Protein AF-A0ABD3VMU2-F1 (afdb_monomer_lite)

pLDDT: mean 78.88, std 22.75, range [33.97, 98.69]

InterPro domains:
  IPR000837 AP-1 transcription factor [PTHR23351] (50-171)
  IPR004827 Basic-leucine zipper domain [PF00170] (102-163)
  IPR004827 Basic-leucine zipper domain [PS00036] (108-123)
  IPR004827 Basic-leucine zipper domain [PS50217] (103-166)
  IPR004827 Basic-leucine zipper domain [SM00338] (101-165)
  IPR046347 Basic-leucine zipper domain superfamily [SSF57959] (105-163)

Organism: Sinanodonta woodiana (NCBI:txid1069815)

Secondary structure (DSSP, 8-state):
--PPP-----------------------------PPP-----SSSHHHHHHHHHHHHHHT-SHHHHHHHHHHHHHHHHHHTTPPP-----PPPP-----HHHHHHHHHHHHHHHHHHHHHHHHHHHHHHHHHHHHHHHHHHHHHHHHHHHHHHHHHHHHHHHHHHHHHH-TT--

Sequence (174 aa):
MYERPNSVFIVTLYMDGRNDCKASAASALPLTLHEFPECTNFSTFDSSVKAAAEKAIQNNDMMPLIKEELKNKIQIKRLSEGKEELMVDFAEKPKAEVTDKEKEKVERRKIQNKVAARKFREKQKRHGTELQKKTQLLESTNTFLRNEIKELKREHDILLKQLQDHMSVCPHSQ

Structure (mmCIF, N/CA/C/O backbone):
data_AF-A0ABD3VMU2-F1
#
_entry.id   AF-A0ABD3VMU2-F1
#
loop_
_atom_site.group_PDB
_atom_site.id
_atom_site.type_symbol
_atom_site.label_atom_id
_atom_site.label_alt_id
_atom_site.label_comp_id
_atom_site.label_asym_id
_atom_site.label_entity_id
_atom_site.label_seq_id
_atom_site.pdbx_PDB_ins_code
_atom_site.Cartn_x
_atom_site.Cartn_y
_atom_site.Cartn_z
_atom_site.occupancy
_atom_site.B_iso_or_equiv
_atom_site.auth_seq_id
_atom_site.auth_comp_id
_atom_site.auth_asym_id
_atom_site.auth_atom_id
_atom_site.pdbx_PDB_model_num
ATOM 1 N N . MET A 1 1 ? -3.176 28.738 15.950 1.00 37.06 1 MET A N 1
ATOM 2 C CA . MET A 1 1 ? -4.187 27.674 16.095 1.00 37.06 1 MET A CA 1
ATOM 3 C C . MET A 1 1 ? -4.428 27.096 14.713 1.00 37.06 1 MET A C 1
ATOM 5 O O . MET A 1 1 ? -4.839 27.849 13.847 1.00 37.06 1 MET A O 1
ATOM 9 N N . TYR A 1 2 ? -4.068 25.835 14.472 1.00 40.44 2 TYR A N 1
ATOM 10 C CA . TYR A 1 2 ? -4.330 25.154 13.199 1.00 40.44 2 TYR A CA 1
ATOM 11 C C . TYR A 1 2 ? -5.221 23.950 13.491 1.00 40.44 2 TYR A C 1
ATOM 13 O O . TYR A 1 2 ? -4.784 22.985 14.122 1.00 40.44 2 TYR A O 1
ATOM 21 N N . GLU A 1 3 ? -6.481 24.053 13.080 1.00 43.03 3 GLU A N 1
ATOM 22 C CA . GLU A 1 3 ? -7.459 22.973 13.135 1.00 43.03 3 GLU A CA 1
ATOM 23 C C . GLU A 1 3 ? -7.067 21.882 12.133 1.00 43.03 3 GLU A C 1
ATOM 25 O O . GLU A 1 3 ? -6.800 22.149 10.961 1.00 43.03 3 GLU A O 1
ATOM 30 N N . ARG A 1 4 ? -6.994 20.632 12.599 1.00 52.25 4 ARG A N 1
ATOM 31 C CA . ARG A 1 4 ? -6.865 19.471 11.715 1.00 52.25 4 ARG A CA 1
ATOM 32 C C . ARG A 1 4 ? -8.267 19.069 11.260 1.00 52.25 4 ARG A C 1
ATOM 34 O O . ARG A 1 4 ? -9.071 18.733 12.128 1.00 52.25 4 ARG A O 1
ATOM 41 N N . PRO A 1 5 ? -8.564 19.032 9.952 1.00 55.78 5 PRO A N 1
ATOM 42 C CA . PRO A 1 5 ? -9.829 18.491 9.490 1.00 55.78 5 PRO A CA 1
ATOM 43 C C . PRO A 1 5 ? -9.873 16.981 9.753 1.00 55.78 5 PRO A C 1
ATOM 45 O O . PRO A 1 5 ? -8.879 16.265 9.593 1.00 55.78 5 PRO A O 1
ATOM 48 N N . ASN A 1 6 ? -11.045 16.525 10.193 1.00 47.78 6 ASN A N 1
ATOM 49 C CA . ASN A 1 6 ? -11.387 15.137 10.470 1.00 47.78 6 ASN A CA 1
ATOM 50 C C . ASN A 1 6 ? -11.027 14.227 9.286 1.00 47.78 6 ASN A C 1
ATOM 52 O O . ASN A 1 6 ? -11.748 14.141 8.296 1.00 47.78 6 ASN A O 1
ATOM 56 N N . SER A 1 7 ? -9.906 13.514 9.407 1.00 47.38 7 SER A N 1
ATOM 57 C CA . SER A 1 7 ? -9.562 12.406 8.522 1.00 47.38 7 SER A CA 1
ATOM 58 C C . SER A 1 7 ? -10.430 11.213 8.911 1.00 47.38 7 SER A C 1
ATOM 60 O O . SER A 1 7 ? -10.124 10.475 9.849 1.00 47.38 7 SER A O 1
ATOM 62 N N . VAL A 1 8 ? -11.540 11.051 8.192 1.00 48.09 8 VAL A N 1
ATOM 63 C CA . VAL A 1 8 ? -12.306 9.806 8.146 1.00 48.09 8 VAL A CA 1
ATOM 64 C C . VAL A 1 8 ? -11.359 8.729 7.619 1.00 48.09 8 VAL A C 1
ATOM 66 O O . VAL A 1 8 ? -11.019 8.692 6.438 1.00 48.09 8 VAL A O 1
ATOM 69 N N . PHE A 1 9 ? -10.859 7.889 8.522 1.00 42.34 9 PHE A N 1
ATOM 70 C CA . PHE A 1 9 ? -10.059 6.721 8.177 1.00 42.34 9 PHE A CA 1
ATOM 71 C C . PHE A 1 9 ? -11.014 5.683 7.579 1.00 42.34 9 PHE A C 1
ATOM 73 O O . PHE A 1 9 ? -11.621 4.892 8.299 1.00 42.34 9 PHE A O 1
ATOM 80 N N . ILE A 1 10 ? -11.191 5.719 6.257 1.00 43.56 10 ILE A N 1
ATOM 81 C CA . ILE A 1 10 ? -11.834 4.627 5.527 1.00 43.56 10 ILE A CA 1
ATOM 82 C C . ILE A 1 10 ? -10.896 3.425 5.644 1.00 43.56 10 ILE A C 1
ATOM 84 O O . ILE A 1 10 ? -9.844 3.366 5.009 1.00 43.56 10 ILE A O 1
ATOM 88 N N . VAL A 1 11 ? -11.256 2.483 6.513 1.00 46.09 11 VAL A N 1
ATOM 89 C CA . VAL A 1 11 ? -10.658 1.151 6.532 1.00 46.09 11 VAL A CA 1
ATOM 90 C C . VAL A 1 11 ? -11.150 0.450 5.273 1.00 46.09 11 VAL A C 1
ATOM 92 O O . VAL A 1 11 ? -12.287 -0.009 5.214 1.00 46.09 11 VAL A O 1
ATOM 95 N N . THR A 1 12 ? -10.312 0.392 4.243 1.00 46.91 12 THR A N 1
ATOM 96 C CA . THR A 1 12 ? -10.534 -0.516 3.122 1.00 46.91 12 THR A CA 1
ATOM 97 C C . THR A 1 12 ? -10.337 -1.940 3.635 1.00 46.91 12 THR A C 1
ATOM 99 O O . THR A 1 12 ? -9.219 -2.406 3.850 1.00 46.91 12 THR A O 1
ATOM 102 N N . LEU A 1 13 ? -11.452 -2.621 3.903 1.00 43.75 13 LEU A N 1
ATOM 103 C CA . LEU A 1 13 ? -11.473 -4.060 4.128 1.00 43.75 13 LEU A CA 1
ATOM 104 C C . LEU A 1 13 ? -11.095 -4.736 2.807 1.00 43.75 13 LEU A C 1
ATOM 106 O O . LEU A 1 13 ? -11.863 -4.727 1.848 1.00 43.75 13 LEU A O 1
ATOM 110 N N . TYR A 1 14 ? -9.885 -5.287 2.758 1.00 39.47 14 TYR A N 1
ATOM 111 C CA . TYR A 1 14 ? -9.495 -6.257 1.743 1.00 39.47 14 TYR A CA 1
ATOM 112 C C . TYR A 1 14 ? -10.375 -7.502 1.933 1.00 39.47 14 TYR A C 1
ATOM 114 O O . TYR A 1 14 ? -10.421 -8.077 3.021 1.00 39.47 14 TYR A O 1
ATOM 122 N N . MET A 1 15 ? -11.127 -7.861 0.895 1.00 42.19 15 MET A N 1
ATOM 123 C CA . MET A 1 15 ? -11.964 -9.058 0.847 1.00 42.19 15 MET A CA 1
ATOM 124 C C . MET A 1 15 ? -11.070 -10.282 0.626 1.00 42.19 15 MET A C 1
ATOM 126 O O . MET A 1 15 ? -10.625 -10.521 -0.494 1.00 42.19 15 MET A O 1
ATOM 130 N N . ASP A 1 16 ? -10.824 -11.063 1.677 1.00 40.44 16 ASP A N 1
ATOM 131 C CA . ASP A 1 16 ? -10.338 -12.434 1.525 1.00 40.44 16 ASP A CA 1
ATOM 132 C C . ASP A 1 16 ? -11.523 -13.335 1.162 1.00 40.44 16 ASP A C 1
ATOM 134 O O . ASP A 1 16 ? -12.447 -13.548 1.951 1.00 40.44 16 ASP A O 1
ATOM 138 N N . GLY A 1 17 ? -11.500 -13.844 -0.069 1.00 43.81 17 GLY A N 1
ATOM 139 C CA . GLY A 1 17 ? -12.483 -14.782 -0.589 1.00 43.81 17 GLY A CA 1
ATOM 140 C C . GLY A 1 17 ? -12.454 -16.115 0.157 1.00 43.81 17 GLY A C 1
ATOM 141 O O . GLY A 1 17 ? -11.469 -16.852 0.112 1.00 43.81 17 GLY A O 1
ATOM 142 N N . ARG A 1 18 ? -13.580 -16.455 0.787 1.00 40.72 18 ARG A N 1
ATOM 143 C CA . ARG A 1 18 ? -13.978 -17.833 1.095 1.00 40.72 18 ARG A CA 1
ATOM 144 C C . ARG A 1 18 ? -15.424 -18.021 0.653 1.00 40.72 18 ARG A C 1
ATOM 146 O O . ARG A 1 18 ? -16.356 -17.728 1.395 1.00 40.72 18 ARG A O 1
ATOM 153 N N . ASN A 1 19 ? -15.577 -18.468 -0.587 1.00 42.59 19 ASN A N 1
ATOM 154 C CA . ASN A 1 19 ? -16.819 -19.022 -1.104 1.00 42.59 19 ASN A CA 1
ATOM 155 C C . ASN A 1 19 ? -16.883 -20.485 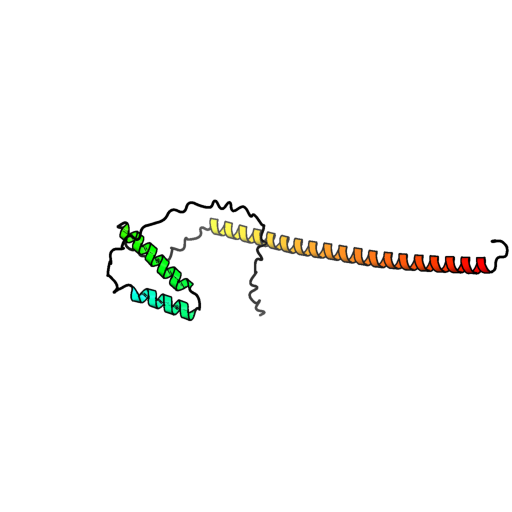-0.685 1.00 42.59 19 ASN A C 1
ATOM 157 O O . ASN A 1 19 ? -16.057 -21.249 -1.158 1.00 42.59 19 ASN A O 1
ATOM 161 N N . ASP A 1 20 ? -17.855 -20.843 0.151 1.00 37.28 20 ASP A N 1
ATOM 162 C CA . ASP A 1 20 ? -18.397 -22.203 0.254 1.00 37.28 20 ASP A CA 1
ATOM 163 C C . ASP A 1 20 ? -19.809 -22.128 0.865 1.00 37.28 20 ASP A C 1
ATOM 165 O O . ASP A 1 20 ? -20.059 -22.499 2.011 1.00 37.28 20 ASP A O 1
ATOM 169 N N . CYS A 1 21 ? -20.761 -21.608 0.087 1.00 37.81 21 CYS A N 1
ATOM 170 C CA . CYS A 1 21 ? -22.188 -21.716 0.382 1.00 37.81 21 CYS A CA 1
ATOM 171 C C . CYS A 1 21 ? -22.742 -22.934 -0.366 1.00 37.81 21 CYS A C 1
ATOM 173 O O . CYS A 1 21 ? -23.060 -22.852 -1.551 1.00 37.81 21 CYS A O 1
ATOM 175 N N . LYS A 1 22 ? -22.871 -24.076 0.319 1.00 34.66 22 LYS A N 1
ATOM 176 C CA . LYS A 1 22 ? -23.667 -25.206 -0.179 1.00 34.66 22 LYS A CA 1
ATOM 177 C C . LYS A 1 22 ? -25.149 -24.854 -0.053 1.00 34.66 22 LYS A C 1
ATOM 179 O O . LYS A 1 22 ? -25.737 -24.989 1.016 1.00 34.66 22 LYS A O 1
ATOM 184 N N . ALA A 1 23 ? -25.740 -24.393 -1.149 1.00 35.53 23 ALA A N 1
ATOM 185 C CA . ALA A 1 23 ? -27.184 -24.346 -1.318 1.00 35.53 23 ALA A CA 1
ATOM 186 C C . ALA A 1 23 ? -27.687 -25.765 -1.630 1.00 35.53 23 ALA A C 1
ATOM 188 O O . ALA A 1 23 ? -27.313 -26.342 -2.649 1.00 35.53 23 ALA A O 1
ATOM 189 N N . SER A 1 24 ? -28.522 -26.329 -0.756 1.00 37.94 24 SER A N 1
ATOM 190 C CA . SER A 1 24 ? -29.346 -27.495 -1.087 1.00 37.94 24 SER A CA 1
ATOM 191 C C . SER A 1 24 ? -30.740 -26.995 -1.424 1.00 37.94 24 SER A C 1
ATOM 193 O O . SER A 1 24 ? -31.422 -26.411 -0.582 1.00 37.94 24 SER A O 1
ATOM 195 N N . ALA A 1 25 ? -31.121 -27.187 -2.680 1.00 33.97 25 ALA A N 1
ATOM 196 C CA . ALA A 1 25 ? -32.426 -26.857 -3.212 1.00 33.97 25 ALA A CA 1
ATOM 197 C C . ALA A 1 25 ? -33.449 -27.967 -2.924 1.00 33.97 25 ALA A C 1
ATOM 199 O O . ALA A 1 25 ? -33.097 -29.133 -2.772 1.00 33.97 25 ALA A O 1
ATOM 200 N N . ALA A 1 26 ? -34.714 -27.549 -2.987 1.00 34.50 26 ALA A N 1
ATOM 201 C CA . ALA A 1 26 ? -35.906 -28.334 -3.295 1.00 34.50 26 ALA A CA 1
ATOM 202 C C . ALA A 1 26 ? -36.474 -29.268 -2.210 1.00 34.50 26 ALA A C 1
ATOM 204 O O . ALA A 1 26 ? -36.038 -30.394 -2.011 1.00 34.50 26 ALA A O 1
ATOM 205 N N . SER A 1 27 ? -37.624 -28.867 -1.669 1.00 35.62 27 SER A N 1
ATOM 206 C CA . SER A 1 27 ? -38.845 -29.629 -1.949 1.00 35.62 27 SER A CA 1
ATOM 207 C C . SER A 1 27 ? -40.037 -28.671 -1.977 1.00 35.62 27 SER A C 1
ATOM 209 O O . SER A 1 27 ? -40.298 -27.933 -1.032 1.00 35.62 27 SER A O 1
ATOM 211 N N . ALA A 1 28 ? -40.693 -28.622 -3.130 1.00 44.00 28 ALA A N 1
ATOM 212 C CA . ALA A 1 28 ? -41.976 -27.974 -3.323 1.00 44.00 28 ALA A CA 1
ATOM 213 C C . ALA A 1 28 ? -43.069 -28.999 -3.025 1.00 44.00 28 ALA A C 1
ATOM 215 O O . ALA A 1 28 ? -42.970 -30.104 -3.546 1.00 44.00 28 ALA A O 1
ATOM 216 N N . LEU A 1 29 ? -44.117 -28.618 -2.291 1.00 39.31 29 LEU A N 1
ATOM 217 C CA . LEU A 1 29 ? -45.465 -29.159 -2.486 1.00 39.31 2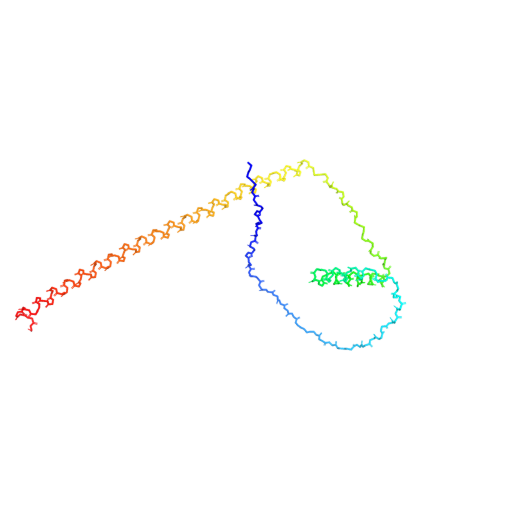9 LEU A CA 1
ATOM 218 C C . LEU A 1 29 ? -46.531 -28.094 -2.135 1.00 39.31 29 LEU A C 1
ATOM 220 O O . LEU A 1 29 ? -46.243 -27.213 -1.321 1.00 39.31 29 LEU A O 1
ATOM 224 N N . PRO A 1 30 ? -47.722 -28.131 -2.772 1.00 54.03 30 PRO A N 1
ATOM 225 C CA . PRO A 1 30 ? -48.645 -26.997 -2.855 1.00 54.03 30 PRO A CA 1
ATOM 226 C C . PRO A 1 30 ? -49.971 -27.193 -2.086 1.00 54.03 30 PRO A C 1
ATOM 228 O O . PRO A 1 30 ? -50.293 -28.304 -1.677 1.00 54.03 30 PRO A O 1
ATOM 231 N N . LEU A 1 31 ? -50.773 -26.112 -2.063 1.00 38.50 31 LEU A N 1
ATOM 232 C CA . LEU A 1 31 ? -52.185 -25.997 -1.630 1.00 38.50 31 LEU A CA 1
ATOM 233 C C . LEU A 1 31 ? -52.355 -26.012 -0.095 1.00 38.50 31 LEU A C 1
ATOM 235 O O . LEU A 1 31 ? -51.759 -26.820 0.594 1.00 38.50 31 LEU A O 1
ATOM 239 N N . THR A 1 32 ? -53.102 -25.112 0.542 1.00 36.44 32 THR A N 1
ATOM 240 C CA . THR A 1 32 ? -54.477 -24.687 0.251 1.00 36.44 32 THR A CA 1
ATOM 241 C C . THR A 1 32 ? -54.744 -23.267 0.763 1.00 36.44 32 THR A C 1
ATOM 243 O O . THR A 1 32 ? -54.229 -22.862 1.804 1.00 36.44 32 THR A O 1
ATOM 246 N N . LEU A 1 33 ? -55.609 -22.542 0.052 1.00 41.25 33 LEU A N 1
ATOM 247 C CA . LEU A 1 33 ? -56.246 -21.303 0.493 1.00 41.25 33 LEU A CA 1
ATOM 248 C C . LEU A 1 33 ? -57.131 -21.621 1.714 1.00 41.25 33 LEU A C 1
ATOM 250 O O . LEU A 1 33 ? -58.256 -22.082 1.558 1.00 41.25 33 LEU A O 1
ATOM 254 N N . HIS A 1 34 ? -56.600 -21.468 2.927 1.00 42.97 34 HIS A N 1
ATOM 255 C CA . HIS A 1 34 ? -57.432 -21.453 4.125 1.00 42.97 34 HIS A CA 1
ATOM 256 C C . HIS A 1 34 ? -57.890 -20.011 4.312 1.00 42.97 34 HIS A C 1
ATOM 258 O O . HIS A 1 34 ? -57.063 -19.120 4.517 1.00 42.97 34 HIS A O 1
ATOM 264 N N . GLU A 1 35 ? -59.195 -19.789 4.165 1.00 45.16 35 GLU A N 1
ATOM 265 C CA . GLU A 1 35 ? -59.857 -18.531 4.497 1.00 45.16 35 GLU A CA 1
ATOM 266 C C . GLU A 1 35 ? -59.388 -18.086 5.885 1.00 45.16 35 GLU A C 1
ATOM 268 O O . GLU A 1 35 ? -59.514 -18.816 6.875 1.00 45.16 35 GLU A O 1
ATOM 273 N N . PHE A 1 36 ? -58.747 -16.917 5.925 1.00 36.59 36 PHE A N 1
ATOM 274 C CA . PHE A 1 36 ? -58.357 -16.277 7.169 1.00 36.59 36 PHE A CA 1
ATOM 275 C C . PHE A 1 36 ? -59.614 -15.688 7.817 1.00 36.59 36 PHE A C 1
ATOM 277 O O . PHE A 1 36 ? -60.407 -15.061 7.113 1.00 36.59 36 PHE A O 1
ATOM 284 N N . PRO A 1 37 ? -59.800 -15.847 9.139 1.00 43.94 37 PRO A N 1
ATOM 285 C CA . PRO A 1 37 ? -60.897 -15.200 9.836 1.00 43.94 37 PRO A CA 1
ATOM 286 C C . PRO A 1 37 ? -60.724 -13.684 9.720 1.00 43.94 37 PRO A C 1
ATOM 288 O O . PRO A 1 37 ? -59.676 -13.141 10.085 1.00 43.94 37 PRO A O 1
ATOM 291 N N . GLU A 1 38 ? -61.752 -13.008 9.211 1.00 49.84 38 GLU A N 1
ATOM 292 C CA . GLU A 1 38 ? -61.876 -11.554 9.246 1.00 49.84 38 GLU A CA 1
ATOM 293 C C . GLU A 1 38 ? -61.954 -11.089 10.705 1.00 49.84 38 GLU A C 1
ATOM 295 O O . GLU A 1 38 ? -63.022 -10.948 11.295 1.00 49.84 38 GLU A O 1
ATOM 300 N N . CYS A 1 39 ? -60.798 -10.848 11.315 1.00 36.00 39 CYS A N 1
ATOM 301 C CA . CYS A 1 39 ? -60.716 -10.172 12.600 1.00 36.00 39 CYS A CA 1
ATOM 302 C C . CYS A 1 39 ? -60.596 -8.668 12.343 1.00 36.00 39 CYS A C 1
ATOM 304 O O . CYS A 1 39 ? -59.509 -8.088 12.345 1.00 36.00 39 CYS A O 1
ATOM 306 N N . THR A 1 40 ? -61.742 -8.036 12.101 1.00 49.97 40 THR A N 1
ATOM 307 C CA . THR A 1 40 ? -61.902 -6.584 12.085 1.00 49.97 40 THR A CA 1
ATOM 308 C C . THR A 1 40 ? -61.647 -6.016 13.480 1.00 49.97 40 THR A C 1
ATOM 310 O O . THR A 1 40 ? -62.529 -6.037 14.330 1.00 49.97 40 THR A O 1
ATOM 313 N N . ASN A 1 41 ? -60.454 -5.468 13.705 1.00 49.81 41 ASN A N 1
ATOM 314 C CA . ASN A 1 41 ? -60.206 -4.417 14.696 1.00 49.81 41 ASN A CA 1
ATOM 315 C C . ASN A 1 41 ? -59.226 -3.412 14.071 1.00 49.81 41 ASN A C 1
ATOM 317 O O . ASN A 1 41 ? -58.019 -3.452 14.287 1.00 49.81 41 ASN A O 1
ATOM 321 N N . PHE A 1 42 ? -59.776 -2.560 13.204 1.00 50.25 42 PHE A N 1
ATOM 322 C CA . PHE A 1 42 ? -59.056 -1.676 12.280 1.00 50.25 42 PHE A CA 1
ATOM 323 C C . PHE A 1 42 ? -58.764 -0.265 12.841 1.00 50.25 42 PHE A C 1
ATOM 325 O O . PHE A 1 42 ? -58.158 0.552 12.161 1.00 50.25 42 PHE A O 1
ATOM 332 N N . SER A 1 43 ? -59.160 0.080 14.068 1.00 48.69 43 SER A N 1
ATOM 333 C CA . SER A 1 43 ? -59.281 1.503 14.443 1.00 48.69 43 SER A CA 1
ATOM 334 C C . SER A 1 43 ? -58.156 2.121 15.287 1.00 48.69 43 SER A C 1
ATOM 336 O O . SER A 1 43 ? -58.225 3.316 15.561 1.00 48.69 43 SER A O 1
ATOM 338 N N . THR A 1 44 ? -57.093 1.399 15.661 1.00 49.94 44 THR A N 1
ATOM 339 C CA . THR A 1 44 ? -55.985 1.980 16.465 1.00 49.94 44 THR A CA 1
ATOM 340 C C . THR A 1 44 ? -54.586 1.835 15.862 1.00 49.94 44 THR A C 1
ATOM 342 O O . THR A 1 44 ? -53.632 2.398 16.395 1.00 49.94 44 THR A O 1
ATOM 345 N N . PHE A 1 45 ? -54.444 1.179 14.706 1.00 53.09 45 PHE A N 1
ATOM 346 C CA . PHE A 1 45 ? -53.140 0.930 14.070 1.00 53.09 45 PHE A CA 1
ATOM 347 C C . PHE A 1 45 ? -52.591 2.103 13.231 1.00 53.09 45 PHE A C 1
ATOM 349 O O . PHE A 1 45 ? -51.481 2.059 12.701 1.00 53.09 45 PHE A O 1
ATOM 356 N N . ASP A 1 46 ? -53.365 3.175 13.105 1.00 65.31 46 ASP A N 1
ATOM 357 C CA . ASP A 1 46 ? -53.221 4.101 11.985 1.00 65.31 46 ASP A CA 1
ATOM 358 C C . ASP A 1 46 ? -52.156 5.194 12.220 1.00 65.31 46 ASP A C 1
ATOM 360 O O . ASP A 1 46 ? -51.571 5.717 11.278 1.00 65.31 46 ASP A O 1
ATOM 364 N N . SER A 1 47 ? -51.845 5.531 13.476 1.00 78.38 47 SER A N 1
ATOM 365 C CA . SER A 1 47 ? -50.924 6.640 13.793 1.00 78.38 47 SER A CA 1
ATOM 366 C C . SER A 1 47 ? -49.446 6.294 13.544 1.00 78.38 47 SER A C 1
ATOM 368 O O . SER A 1 47 ? -48.706 7.064 12.931 1.00 78.38 47 SER A O 1
ATOM 370 N N . SER A 1 48 ? -49.015 5.099 13.959 1.00 82.31 48 SER A N 1
ATOM 371 C CA . SER A 1 48 ? -47.613 4.664 13.840 1.00 82.31 48 SER A CA 1
ATOM 372 C C . SER A 1 48 ? -47.216 4.384 12.384 1.00 82.31 48 SER A C 1
ATOM 374 O O . SER A 1 48 ? -46.145 4.790 11.928 1.00 82.31 48 SER A O 1
ATOM 376 N N . VAL A 1 49 ? -48.121 3.765 11.617 1.00 87.62 49 VAL A N 1
ATOM 377 C CA . VAL A 1 49 ? -47.910 3.457 10.194 1.00 87.62 49 VAL A CA 1
ATOM 378 C C . VAL A 1 49 ? -47.877 4.734 9.350 1.00 87.62 49 VAL A C 1
ATOM 380 O O . VAL A 1 49 ? -47.017 4.855 8.477 1.00 87.62 49 VAL A O 1
ATOM 383 N N . LYS A 1 50 ? -48.729 5.727 9.651 1.00 89.25 50 LYS A N 1
ATOM 384 C CA . LYS A 1 50 ? -48.677 7.056 9.011 1.00 89.25 50 LYS A CA 1
ATOM 385 C C . LYS A 1 50 ? -47.335 7.745 9.251 1.00 89.25 50 LYS A C 1
ATOM 387 O O . LYS A 1 50 ? -46.691 8.169 8.295 1.00 89.25 50 LYS A O 1
ATOM 392 N N . ALA A 1 51 ? -46.850 7.755 10.493 1.00 90.06 51 ALA A N 1
ATOM 393 C CA . ALA A 1 51 ? -45.546 8.333 10.819 1.00 90.06 51 ALA A CA 1
ATOM 394 C C . ALA A 1 51 ? -44.375 7.608 10.121 1.00 90.06 51 ALA A C 1
ATOM 396 O O . ALA A 1 51 ? -43.381 8.233 9.743 1.00 90.06 51 ALA A O 1
ATOM 397 N N . ALA A 1 52 ? -44.466 6.287 9.935 1.00 89.94 52 ALA A N 1
ATOM 398 C CA . ALA A 1 52 ? -43.478 5.523 9.174 1.00 89.94 52 ALA A CA 1
ATOM 399 C C . ALA A 1 52 ? -43.524 5.852 7.670 1.00 89.94 52 ALA A C 1
ATOM 401 O O . ALA A 1 52 ? -42.469 6.005 7.052 1.00 89.94 52 ALA A O 1
ATOM 402 N N . ALA A 1 53 ? -44.721 6.015 7.098 1.00 91.88 53 ALA A N 1
ATOM 403 C CA . ALA A 1 53 ? -44.911 6.402 5.701 1.00 91.88 53 ALA A CA 1
ATOM 404 C C . ALA A 1 53 ? -44.362 7.808 5.414 1.00 91.88 53 ALA A C 1
ATOM 406 O O . ALA A 1 53 ? -43.623 7.996 4.448 1.00 91.88 53 ALA A O 1
ATOM 407 N N . GLU A 1 54 ? -44.631 8.776 6.291 1.00 92.50 54 GLU A N 1
ATOM 408 C CA . GLU A 1 54 ? -44.074 10.130 6.191 1.00 92.50 54 GLU A CA 1
ATOM 409 C C . GLU A 1 54 ? -42.539 10.114 6.201 1.00 92.50 54 GLU A C 1
ATOM 411 O O . GLU A 1 54 ? -41.901 10.749 5.361 1.00 92.50 54 GLU A O 1
ATOM 416 N N . LYS A 1 55 ? -41.928 9.326 7.096 1.00 91.81 55 LYS A N 1
ATOM 417 C CA . LYS A 1 55 ? -40.465 9.168 7.156 1.00 91.81 55 LYS A CA 1
ATOM 418 C C . LYS A 1 55 ? -39.890 8.485 5.922 1.00 91.81 55 LYS A C 1
ATOM 420 O O . LYS A 1 55 ? -38.770 8.813 5.532 1.00 91.81 55 LYS A O 1
ATOM 425 N N . ALA A 1 56 ? -40.614 7.540 5.330 1.00 93.56 56 ALA A N 1
ATOM 426 C CA . ALA A 1 56 ? -40.173 6.869 4.115 1.00 93.56 56 ALA A CA 1
ATOM 427 C C . ALA A 1 56 ? -40.150 7.836 2.923 1.00 93.56 56 ALA A C 1
ATOM 429 O O . ALA A 1 56 ? -39.167 7.877 2.185 1.00 93.56 56 ALA A O 1
ATOM 430 N N . ILE A 1 57 ? -41.182 8.681 2.801 1.00 93.31 57 ILE A N 1
ATOM 431 C CA . ILE A 1 57 ? -41.256 9.729 1.774 1.00 93.31 57 ILE A CA 1
ATOM 432 C C . ILE A 1 57 ? -40.143 10.766 1.978 1.00 93.31 57 ILE A C 1
ATOM 434 O O . ILE A 1 57 ? -39.440 11.102 1.030 1.00 93.31 57 ILE A O 1
ATOM 438 N N . GLN A 1 58 ? -39.943 11.246 3.210 1.00 92.50 58 GLN A N 1
ATOM 439 C CA . GLN A 1 58 ? -38.934 12.271 3.513 1.00 92.50 58 GLN A CA 1
ATOM 440 C C . GLN A 1 58 ? -37.499 11.809 3.235 1.00 92.50 58 GLN A C 1
ATOM 442 O O . GLN A 1 58 ? -36.692 12.588 2.735 1.00 92.50 58 GLN A O 1
ATOM 447 N N . ASN A 1 59 ? -37.175 10.556 3.561 1.00 90.94 59 ASN A N 1
ATOM 448 C CA . ASN A 1 59 ? -35.817 10.025 3.413 1.00 90.94 59 ASN A CA 1
ATOM 449 C C . ASN A 1 59 ? -35.589 9.300 2.077 1.00 90.94 59 ASN A C 1
ATOM 451 O O . ASN A 1 59 ? -34.466 8.873 1.818 1.00 90.94 59 ASN A O 1
ATOM 455 N N . ASN A 1 60 ? -36.633 9.152 1.250 1.00 91.31 60 ASN A N 1
ATOM 456 C CA . ASN A 1 60 ? -36.644 8.303 0.054 1.00 91.31 60 ASN A CA 1
ATOM 457 C C . ASN A 1 60 ? -36.077 6.895 0.332 1.00 91.31 60 ASN A C 1
ATOM 459 O O . ASN A 1 60 ? -35.239 6.374 -0.405 1.00 91.31 60 ASN A O 1
ATOM 463 N N . ASP A 1 61 ? -36.503 6.310 1.451 1.00 92.75 61 ASP A N 1
ATOM 464 C CA . ASP A 1 61 ? -36.030 5.021 1.951 1.00 92.75 61 ASP A CA 1
ATOM 465 C C . ASP A 1 61 ? -37.220 4.213 2.477 1.00 92.75 61 ASP A C 1
ATOM 467 O O . ASP A 1 61 ? -38.011 4.701 3.279 1.00 92.75 61 ASP A O 1
ATOM 471 N N . MET A 1 62 ? -37.342 2.958 2.046 1.00 91.75 62 MET A N 1
ATOM 472 C CA . MET A 1 62 ? -38.423 2.051 2.453 1.00 91.75 62 MET A CA 1
ATOM 473 C C . MET A 1 62 ? -38.195 1.432 3.839 1.00 91.75 62 MET A C 1
ATOM 475 O O . MET A 1 62 ? -39.113 0.854 4.425 1.00 91.75 62 MET A O 1
ATOM 479 N N . MET A 1 63 ? -36.989 1.566 4.397 1.00 94.25 63 MET A N 1
ATOM 480 C CA . MET A 1 63 ? -36.605 1.008 5.694 1.00 94.25 63 MET A CA 1
ATOM 481 C C . MET A 1 63 ? -37.567 1.332 6.861 1.00 94.25 63 MET A C 1
ATOM 483 O O . MET A 1 63 ? -37.802 0.438 7.681 1.00 94.25 63 MET A O 1
ATOM 487 N N . PRO A 1 64 ? -38.152 2.544 6.994 1.00 93.31 64 PRO A N 1
ATOM 488 C CA . PRO A 1 64 ? -39.102 2.848 8.068 1.00 93.31 64 PRO A CA 1
ATOM 489 C C . PRO A 1 64 ? -40.377 1.997 8.006 1.00 93.31 64 PRO A C 1
ATOM 491 O O . PRO A 1 64 ? -40.854 1.545 9.044 1.00 93.31 64 PRO A O 1
ATOM 494 N N . LEU A 1 65 ? -40.890 1.725 6.803 1.00 93.56 65 LEU A N 1
ATOM 495 C CA . LEU A 1 65 ? -42.093 0.913 6.593 1.00 93.56 65 LEU A CA 1
ATOM 496 C C . LEU A 1 65 ? -41.830 -0.570 6.873 1.00 93.56 65 LEU A C 1
ATOM 498 O O . LEU A 1 65 ? -42.626 -1.220 7.545 1.00 93.56 65 LEU A O 1
ATOM 502 N N . ILE A 1 66 ? -40.676 -1.083 6.436 1.00 94.88 66 ILE A N 1
ATOM 503 C CA . ILE A 1 66 ? -40.269 -2.477 6.678 1.00 94.88 66 ILE A CA 1
ATOM 504 C C . ILE A 1 66 ? -40.131 -2.753 8.183 1.00 94.88 66 ILE A C 1
ATOM 506 O O . ILE A 1 66 ? -40.529 -3.811 8.672 1.00 94.88 66 ILE A O 1
ATOM 510 N N . LYS A 1 67 ? -39.585 -1.795 8.944 1.00 92.19 67 LYS A N 1
ATOM 511 C CA . LYS A 1 67 ? -39.471 -1.910 10.407 1.00 92.19 67 LYS A CA 1
ATOM 512 C C . LYS A 1 67 ? -40.834 -1.960 11.087 1.00 92.19 67 LYS A C 1
ATOM 514 O O . LYS A 1 67 ? -41.006 -2.752 12.011 1.00 92.19 67 LYS A O 1
ATOM 519 N N . GLU A 1 68 ? -41.779 -1.147 10.629 1.00 92.44 68 GLU A N 1
ATOM 520 C CA . GLU A 1 68 ? -43.126 -1.131 11.192 1.00 92.44 68 GLU A CA 1
ATOM 521 C C . GLU A 1 68 ? -43.882 -2.427 10.872 1.00 92.44 68 GLU A C 1
ATOM 523 O O . GLU A 1 68 ? -44.472 -3.038 11.759 1.00 92.44 68 GLU A O 1
ATOM 528 N N . GLU A 1 69 ? -43.768 -2.932 9.642 1.00 92.56 69 GLU A N 1
ATOM 529 C CA . GLU A 1 69 ? -44.333 -4.230 9.261 1.00 92.56 69 GLU A CA 1
ATOM 530 C C . GLU A 1 69 ? -43.766 -5.371 10.121 1.00 92.56 69 GLU A C 1
ATOM 532 O O . GLU A 1 69 ? -44.507 -6.215 10.635 1.00 92.56 69 GLU A O 1
ATOM 537 N N . LEU A 1 70 ? -42.444 -5.389 10.317 1.00 93.81 70 LEU A N 1
ATOM 538 C CA . LEU A 1 70 ? -41.780 -6.393 11.140 1.00 93.81 70 LEU A CA 1
ATOM 539 C C . LEU A 1 70 ? -42.232 -6.313 12.604 1.00 93.81 70 LEU A C 1
ATOM 541 O O . LEU A 1 70 ? -42.500 -7.349 13.216 1.00 93.81 70 LEU A O 1
ATOM 545 N N . LYS A 1 71 ? -42.357 -5.101 13.156 1.00 90.38 71 LYS A N 1
ATOM 546 C CA . LYS A 1 71 ? -42.864 -4.868 14.514 1.00 90.38 71 LYS A CA 1
ATOM 547 C C . LYS A 1 71 ? -44.269 -5.451 14.679 1.00 90.38 71 LYS A C 1
ATOM 549 O O . LYS A 1 71 ? -44.514 -6.185 15.635 1.00 90.38 71 LYS A O 1
ATOM 554 N N . ASN A 1 72 ? -45.144 -5.224 13.703 1.00 90.19 72 ASN A N 1
ATOM 555 C CA . ASN A 1 72 ? -46.522 -5.714 13.728 1.00 90.19 72 ASN A CA 1
ATOM 556 C C . ASN A 1 72 ? -46.585 -7.235 13.637 1.00 90.19 72 ASN A C 1
ATOM 558 O O . ASN A 1 72 ? -47.294 -7.870 14.413 1.00 90.19 72 ASN A O 1
ATOM 562 N N . LYS A 1 73 ? -45.784 -7.841 12.753 1.00 93.06 73 LYS A N 1
ATOM 563 C CA . LYS A 1 73 ? -45.675 -9.303 12.642 1.00 93.06 73 LYS A CA 1
ATOM 564 C C . LYS A 1 73 ? -45.231 -9.946 13.954 1.00 93.06 73 LYS A C 1
ATOM 566 O O . LYS A 1 73 ? -45.799 -10.957 14.367 1.00 93.06 73 LYS A O 1
ATOM 571 N N . ILE A 1 74 ? -44.239 -9.360 14.623 1.00 91.94 74 ILE A N 1
ATOM 572 C CA . ILE A 1 74 ? -43.766 -9.835 15.929 1.00 91.94 74 ILE A CA 1
ATOM 573 C C . ILE A 1 74 ? -44.885 -9.720 16.967 1.00 91.94 74 ILE A C 1
ATOM 575 O O . ILE A 1 74 ? -45.141 -10.674 17.700 1.00 91.94 74 ILE A O 1
ATOM 579 N N . GLN A 1 75 ? -45.563 -8.578 17.007 1.00 88.81 75 GLN A N 1
ATOM 580 C CA . GLN A 1 75 ? -46.605 -8.282 17.981 1.00 88.81 75 GLN A CA 1
ATOM 581 C C . GLN A 1 75 ? -47.822 -9.210 17.828 1.00 88.81 75 GLN A C 1
ATOM 583 O O . GLN A 1 75 ? -48.254 -9.824 18.802 1.00 88.81 75 GLN A O 1
ATOM 588 N N . ILE A 1 76 ? -48.299 -9.413 16.597 1.00 90.94 76 ILE A N 1
ATOM 589 C CA . ILE A 1 76 ? -49.387 -10.349 16.275 1.00 90.94 76 ILE A CA 1
ATOM 590 C C . ILE A 1 76 ? -49.022 -11.768 16.714 1.00 90.94 76 ILE A C 1
ATOM 592 O O . ILE A 1 76 ? -49.810 -12.437 17.382 1.00 90.94 76 ILE A O 1
ATOM 596 N N . LYS A 1 77 ? -47.803 -12.219 16.391 1.00 92.31 77 LYS A N 1
ATOM 597 C CA . LYS A 1 77 ? -47.344 -13.554 16.777 1.00 92.31 77 LYS A CA 1
ATOM 598 C C . LYS A 1 77 ? -47.316 -13.725 18.299 1.00 92.31 77 LYS A C 1
ATOM 600 O O . LYS A 1 77 ? -47.798 -14.734 18.803 1.00 92.31 77 LYS A O 1
ATOM 605 N N . ARG A 1 78 ? -46.820 -12.732 19.045 1.00 91.56 78 ARG A N 1
ATOM 606 C CA . ARG A 1 78 ? -46.793 -12.770 20.518 1.00 91.56 78 ARG A CA 1
ATOM 607 C C . ARG A 1 78 ? -48.191 -12.876 21.119 1.00 91.56 78 ARG A C 1
ATOM 609 O O . ARG A 1 78 ? -48.410 -13.750 21.952 1.00 91.56 78 ARG A O 1
ATOM 616 N N . LEU A 1 79 ? -49.121 -12.042 20.658 1.00 90.25 79 LEU A N 1
ATOM 617 C CA . LEU A 1 79 ? -50.503 -12.062 21.136 1.00 90.25 79 LEU A CA 1
ATOM 618 C C . LEU A 1 79 ? -51.188 -13.398 20.818 1.00 90.25 79 LEU A C 1
ATOM 620 O O . LEU A 1 79 ? -51.882 -13.943 21.671 1.00 90.25 79 LEU A O 1
ATOM 624 N N . SER A 1 80 ? -50.935 -13.977 19.638 1.00 92.25 80 SER A N 1
ATOM 625 C CA . SER A 1 80 ? -51.470 -15.299 19.271 1.00 92.25 80 SER A CA 1
ATOM 626 C C . SER A 1 80 ? -50.939 -16.440 20.149 1.00 92.25 80 SER A C 1
ATOM 628 O O . SER A 1 80 ? -51.620 -17.439 20.351 1.00 92.25 80 SER A O 1
ATOM 630 N N . GLU A 1 81 ? -49.745 -16.274 20.718 1.00 93.75 81 GLU A N 1
ATOM 631 C CA . GLU A 1 81 ? -49.145 -17.199 21.685 1.00 93.75 81 GLU A CA 1
ATOM 632 C C . GLU A 1 81 ? -49.588 -16.901 23.135 1.00 93.75 81 GLU A C 1
ATOM 634 O O . GLU A 1 81 ? -49.050 -17.488 24.073 1.00 93.75 81 GLU A O 1
ATOM 639 N N . GLY A 1 82 ? -50.532 -15.970 23.338 1.00 90.69 82 GLY A N 1
ATOM 640 C CA . GLY A 1 82 ? -51.025 -15.550 24.653 1.00 90.69 82 GLY A CA 1
ATOM 641 C C . GLY A 1 82 ? -50.037 -14.698 25.456 1.00 90.69 82 GLY A C 1
ATOM 642 O O . GLY A 1 82 ? -50.201 -14.541 26.664 1.00 90.69 82 GLY A O 1
ATOM 643 N N . LYS A 1 83 ? -48.986 -14.171 24.816 1.00 88.88 83 LYS A N 1
ATOM 644 C CA . LYS A 1 83 ? -47.993 -13.302 25.461 1.00 88.88 83 LYS A CA 1
ATOM 645 C C . LYS A 1 83 ? -48.454 -11.851 25.411 1.00 88.88 83 LYS A C 1
ATOM 647 O O . LYS A 1 83 ? -49.051 -11.420 24.430 1.00 88.88 83 LYS A O 1
ATOM 652 N N . GLU A 1 84 ? -48.099 -11.092 26.440 1.00 85.12 84 GLU A N 1
ATOM 653 C CA . GLU A 1 84 ? -48.366 -9.656 26.502 1.00 85.12 84 GLU A CA 1
ATOM 654 C C . GLU A 1 84 ? -47.616 -8.873 25.409 1.00 85.12 84 GLU A C 1
ATOM 656 O O . GLU A 1 84 ? -46.586 -9.313 24.861 1.00 85.12 84 GLU A O 1
ATOM 661 N N . GLU A 1 85 ? -48.167 -7.696 25.106 1.00 83.44 85 GLU A N 1
ATOM 662 C CA . GLU A 1 85 ? -47.603 -6.731 24.180 1.00 83.44 85 GLU A CA 1
ATOM 663 C C . GLU A 1 85 ? -46.176 -6.330 24.547 1.00 83.44 85 GLU 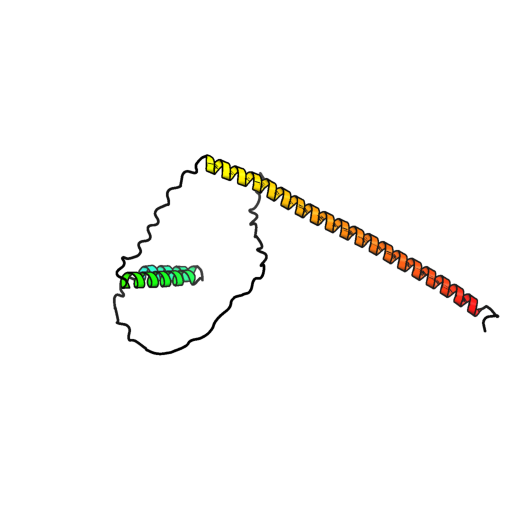A C 1
ATOM 665 O O . GLU A 1 85 ? -45.823 -6.145 25.710 1.00 83.44 85 GLU A O 1
ATOM 670 N N . LEU A 1 86 ? -45.319 -6.254 23.525 1.00 78.75 86 LEU A N 1
ATOM 671 C CA . LEU A 1 86 ? -43.914 -5.938 23.714 1.00 78.75 86 LEU A CA 1
ATOM 672 C C . LEU A 1 86 ? -43.746 -4.444 24.014 1.00 78.75 86 LEU A C 1
ATOM 674 O O . LEU A 1 86 ? -43.544 -3.632 23.110 1.00 78.75 86 LEU A O 1
ATOM 678 N N . MET A 1 87 ? -43.761 -4.105 25.298 1.00 78.56 87 MET A N 1
ATOM 679 C CA . MET A 1 87 ? -43.361 -2.790 25.786 1.00 78.56 87 MET A CA 1
ATOM 680 C C . MET A 1 87 ? -41.832 -2.716 25.818 1.00 78.56 87 MET A C 1
ATOM 682 O O . MET A 1 87 ? -41.167 -3.434 26.565 1.00 78.56 87 MET A O 1
ATOM 686 N N . VAL A 1 88 ? -41.251 -1.892 24.943 1.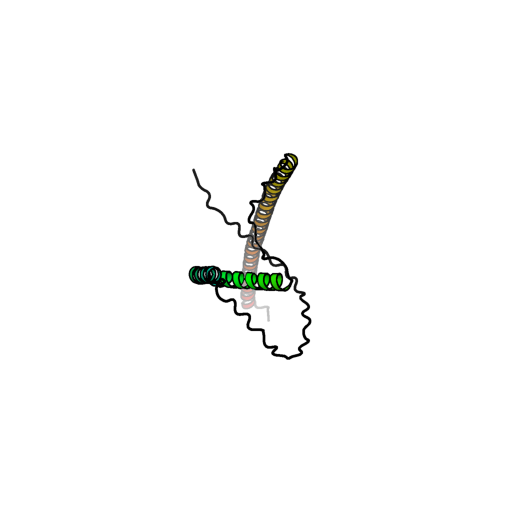00 76.62 88 VAL A N 1
ATOM 687 C CA . VAL A 1 88 ? -39.804 -1.642 24.934 1.00 76.62 88 VAL A CA 1
ATOM 688 C C . VAL A 1 88 ? -39.518 -0.481 25.874 1.00 76.62 88 VAL A C 1
ATOM 690 O O . VAL A 1 88 ? -39.607 0.682 25.482 1.00 76.62 88 VAL A O 1
ATOM 693 N N . ASP A 1 89 ? -39.146 -0.805 27.108 1.00 77.31 89 ASP A N 1
ATOM 694 C CA . ASP A 1 89 ? -38.651 0.190 28.050 1.00 77.31 89 ASP A CA 1
ATOM 695 C C . ASP A 1 89 ? -37.228 0.594 27.662 1.00 77.31 89 ASP A C 1
ATOM 697 O O . ASP A 1 89 ? -36.257 -0.142 27.859 1.00 77.31 89 ASP A O 1
ATOM 701 N N . PHE A 1 90 ? -37.088 1.802 27.118 1.00 76.50 90 PHE A N 1
ATOM 702 C CA . PHE A 1 90 ? -35.791 2.439 26.884 1.00 76.50 90 PHE A CA 1
ATOM 703 C C . PHE A 1 90 ? -35.228 3.018 28.187 1.00 76.50 90 PHE A C 1
ATOM 705 O O . PHE A 1 90 ? -34.857 4.189 28.251 1.00 76.50 90 PHE A O 1
ATOM 712 N N . ALA A 1 91 ? -35.176 2.203 29.241 1.00 80.88 91 ALA A N 1
ATOM 713 C CA . ALA A 1 91 ? -34.489 2.585 30.460 1.00 80.88 91 ALA A CA 1
ATOM 714 C C . ALA A 1 91 ? -33.010 2.830 30.129 1.00 80.88 91 ALA A C 1
ATOM 716 O O . ALA A 1 91 ? -32.328 1.976 29.547 1.00 80.88 91 ALA A O 1
ATOM 717 N N . GLU A 1 92 ? -32.518 4.019 30.472 1.00 77.06 92 GLU A N 1
ATOM 718 C CA . GLU A 1 92 ? -31.122 4.376 30.267 1.00 77.06 92 GLU A CA 1
ATOM 719 C C . GLU A 1 92 ? -30.264 3.408 31.090 1.00 77.06 92 GLU A C 1
ATOM 721 O O . GLU A 1 92 ? -30.387 3.332 32.315 1.00 77.06 92 GLU A O 1
ATOM 726 N N . LYS A 1 93 ? -29.439 2.594 30.417 1.00 76.62 93 LYS A N 1
ATOM 727 C CA . LYS A 1 93 ? -28.601 1.616 31.118 1.00 76.62 93 LYS A CA 1
ATOM 728 C C . LYS A 1 93 ? -27.724 2.361 32.126 1.00 76.62 93 LYS A C 1
ATOM 730 O O . LYS A 1 93 ? -27.039 3.307 31.720 1.00 76.62 93 LYS A O 1
ATOM 735 N N . PRO A 1 94 ? -27.685 1.933 33.401 1.00 73.69 94 PRO A N 1
ATOM 736 C CA . PRO A 1 94 ? -26.827 2.570 34.384 1.00 73.69 94 PRO A CA 1
ATOM 737 C C . PRO A 1 94 ? -25.384 2.495 33.887 1.00 73.69 94 PRO A C 1
ATOM 739 O O . PRO A 1 94 ? -24.898 1.430 33.492 1.00 73.69 94 PRO A O 1
ATOM 742 N N . LYS A 1 95 ? -24.713 3.650 33.849 1.00 72.25 95 LYS A N 1
ATOM 743 C CA . LYS A 1 95 ? -23.301 3.737 33.477 1.00 72.25 95 LYS A CA 1
ATOM 744 C C . LYS A 1 95 ? -22.515 2.945 34.515 1.00 72.25 95 LYS A C 1
ATOM 746 O O . LYS A 1 95 ? -22.371 3.395 35.645 1.00 72.25 95 LYS A O 1
ATOM 751 N N . ALA A 1 96 ? -22.052 1.756 34.138 1.00 75.06 96 ALA A N 1
ATOM 752 C CA . ALA A 1 96 ? -21.203 0.951 35.000 1.00 75.06 96 ALA A CA 1
ATOM 753 C C . ALA A 1 96 ? -19.943 1.759 35.342 1.00 75.06 96 ALA A C 1
ATOM 755 O O . ALA A 1 96 ? -19.237 2.231 34.445 1.00 75.06 96 ALA A O 1
ATOM 756 N N . GLU A 1 97 ? -19.689 1.952 36.633 1.00 77.38 97 GLU A N 1
ATOM 757 C CA . GLU A 1 97 ? -18.491 2.635 37.101 1.00 77.38 97 GLU A CA 1
ATOM 758 C C . GLU A 1 97 ? -17.270 1.788 36.750 1.00 77.38 97 GLU A C 1
ATOM 760 O O . GLU A 1 97 ? -17.059 0.691 37.267 1.00 77.38 97 GLU A O 1
ATOM 765 N N . VAL A 1 98 ? -16.472 2.298 35.814 1.00 76.81 98 VAL A N 1
ATOM 766 C CA . VAL A 1 98 ? -15.249 1.636 35.366 1.00 76.81 98 VAL A CA 1
ATOM 767 C C . VAL A 1 98 ? -14.297 1.568 36.555 1.00 76.81 98 VAL A C 1
ATOM 769 O O . VAL A 1 98 ? -13.830 2.601 37.045 1.00 76.81 98 VAL A O 1
ATOM 772 N N . THR A 1 99 ? -14.001 0.355 37.019 1.00 85.56 99 THR A N 1
ATOM 773 C CA . THR A 1 99 ? -13.095 0.155 38.157 1.00 85.56 99 THR A CA 1
ATOM 774 C C . THR A 1 99 ? -11.691 0.632 37.778 1.00 85.56 99 THR A C 1
ATOM 776 O O . THR A 1 99 ? -11.280 0.518 36.622 1.00 85.56 99 THR A O 1
ATOM 779 N N . ASP A 1 100 ? -10.892 1.115 38.730 1.00 86.88 100 ASP A N 1
ATOM 780 C CA . ASP A 1 100 ? -9.543 1.624 38.427 1.00 86.88 100 ASP A CA 1
ATOM 781 C C . ASP A 1 100 ? -8.637 0.580 37.746 1.00 86.88 100 ASP A C 1
ATOM 783 O O . ASP A 1 100 ? -7.851 0.911 36.857 1.00 86.88 100 ASP A O 1
ATOM 787 N N . LYS A 1 101 ? -8.840 -0.710 38.048 1.00 86.50 101 LYS A N 1
ATOM 788 C CA . LYS A 1 101 ? -8.189 -1.836 37.351 1.00 86.50 101 LYS A CA 1
ATOM 789 C C . LYS A 1 101 ? -8.537 -1.903 35.859 1.00 86.50 101 LYS A C 1
ATOM 791 O O . LYS A 1 101 ? -7.709 -2.305 35.041 1.00 86.50 101 LYS A O 1
ATOM 796 N N . GLU A 1 102 ? -9.764 -1.557 35.484 1.00 88.69 102 GLU A N 1
ATOM 797 C CA . GLU A 1 102 ? -10.187 -1.511 34.083 1.00 88.69 102 GLU A CA 1
ATOM 798 C C . GLU A 1 102 ? -9.610 -0.288 33.373 1.00 88.69 102 GLU A C 1
ATOM 800 O O . GLU A 1 102 ? -9.130 -0.419 32.244 1.00 88.69 102 GLU A O 1
ATOM 805 N N . LYS A 1 103 ? -9.552 0.866 34.052 1.00 91.06 103 LYS A N 1
ATOM 806 C CA . LYS A 1 103 ? -8.890 2.072 33.528 1.00 91.06 103 LYS A CA 1
ATOM 807 C C . LYS A 1 103 ? -7.418 1.802 33.212 1.00 91.06 103 LYS A C 1
ATOM 809 O O . LYS A 1 103 ? -6.964 2.118 32.113 1.00 91.06 103 LYS A O 1
ATOM 814 N N . GLU A 1 104 ? -6.691 1.131 34.108 1.00 93.94 104 GLU A N 1
ATOM 815 C CA . GLU A 1 104 ? -5.284 0.776 33.878 1.00 93.94 104 GLU A CA 1
ATOM 816 C C . GLU A 1 104 ? -5.113 -0.159 32.666 1.00 93.94 104 GLU A C 1
ATOM 818 O O . GLU A 1 104 ? -4.228 0.042 31.828 1.00 93.94 104 GLU A O 1
ATOM 823 N N . LYS A 1 105 ? -5.992 -1.162 32.510 1.00 94.81 105 LYS A N 1
ATOM 824 C CA . LYS A 1 105 ? -5.981 -2.052 31.335 1.00 94.81 105 LYS A CA 1
ATOM 825 C C . LYS A 1 105 ? -6.224 -1.283 30.039 1.00 94.81 105 LYS A C 1
ATOM 827 O O . LYS A 1 105 ? -5.566 -1.567 29.036 1.00 94.81 105 LYS A O 1
ATOM 832 N N . VAL A 1 106 ? -7.157 -0.332 30.042 1.00 94.38 106 VAL A N 1
ATOM 833 C CA . VAL A 1 106 ? -7.450 0.512 28.877 1.00 94.38 106 VAL A CA 1
ATOM 834 C C . VAL A 1 106 ? -6.240 1.371 28.519 1.00 94.38 106 VAL A C 1
ATOM 836 O O . VAL A 1 106 ? -5.831 1.377 27.358 1.00 94.38 106 VAL A O 1
ATOM 839 N N . GLU A 1 107 ? -5.614 2.028 29.495 1.00 95.69 107 GLU A N 1
ATOM 840 C CA . GLU A 1 107 ? -4.422 2.845 29.246 1.00 95.69 107 GLU A CA 1
ATOM 841 C C . GLU A 1 107 ? -3.242 2.007 28.743 1.00 95.69 107 GLU A C 1
ATOM 843 O O . GLU A 1 107 ? -2.593 2.365 27.756 1.00 95.69 107 GLU A O 1
ATOM 848 N N . ARG A 1 108 ? -3.033 0.814 29.308 1.00 97.19 108 ARG A N 1
ATOM 849 C CA . ARG A 1 108 ? -2.026 -0.133 28.812 1.00 97.19 108 ARG A CA 1
ATOM 850 C C . ARG A 1 108 ? -2.274 -0.510 27.349 1.00 97.19 108 ARG A C 1
ATOM 852 O O . ARG A 1 108 ? -1.341 -0.475 26.544 1.00 97.19 108 ARG A O 1
ATOM 859 N N . ARG A 1 109 ? -3.524 -0.819 26.978 1.00 97.69 109 ARG A N 1
ATOM 860 C CA . ARG A 1 109 ? -3.906 -1.121 25.584 1.00 97.69 109 ARG A CA 1
ATOM 861 C C . ARG A 1 109 ? -3.674 0.073 24.661 1.00 97.69 109 ARG A C 1
ATOM 863 O O . ARG A 1 109 ? -3.144 -0.114 23.568 1.00 97.69 109 ARG A O 1
ATOM 870 N N . LYS A 1 110 ? -4.014 1.294 25.087 1.00 97.88 110 LYS A N 1
ATOM 871 C CA . LYS A 1 110 ? -3.779 2.521 24.306 1.00 97.88 110 LYS A CA 1
ATOM 872 C C . LYS A 1 110 ? -2.295 2.738 24.035 1.00 97.88 110 LYS A C 1
ATOM 874 O O . LYS A 1 110 ? -1.916 2.989 22.892 1.00 97.88 110 LYS A O 1
ATOM 879 N N . ILE A 1 111 ? -1.445 2.600 25.054 1.00 97.94 111 ILE A N 1
ATOM 880 C CA . ILE A 1 111 ? 0.008 2.760 24.911 1.00 97.94 111 ILE A CA 1
ATOM 881 C C . ILE A 1 111 ? 0.568 1.702 23.953 1.00 97.94 111 ILE A C 1
ATOM 883 O O . ILE A 1 111 ? 1.315 2.036 23.031 1.00 97.94 111 ILE A O 1
ATOM 887 N N . GLN A 1 112 ? 0.165 0.439 24.115 1.00 98.25 112 GLN A N 1
ATOM 888 C CA . GLN A 1 112 ? 0.581 -0.647 23.225 1.00 98.25 112 GLN A CA 1
ATOM 889 C C . GLN A 1 112 ? 0.140 -0.403 21.779 1.00 98.25 112 GLN A C 1
ATOM 891 O O . GLN A 1 112 ? 0.957 -0.511 20.864 1.00 98.25 112 GLN A O 1
ATOM 896 N N . ASN A 1 113 ? -1.117 -0.007 21.564 1.00 97.94 113 ASN A N 1
ATOM 897 C CA . ASN A 1 113 ? -1.634 0.301 20.235 1.00 97.94 113 ASN A CA 1
ATOM 898 C C . ASN A 1 113 ? -0.904 1.501 19.611 1.00 97.94 113 ASN A C 1
ATOM 900 O O . ASN A 1 113 ? -0.520 1.441 18.446 1.00 97.94 113 ASN A O 1
ATOM 904 N N . LYS A 1 114 ? -0.595 2.542 20.395 1.00 98.44 114 LYS A N 1
ATOM 905 C CA . LYS A 1 114 ? 0.202 3.694 19.945 1.00 98.44 114 LYS A CA 1
ATOM 906 C C . LYS A 1 114 ? 1.589 3.268 19.458 1.00 98.44 114 LYS A C 1
ATOM 908 O O . LYS A 1 114 ? 2.043 3.725 18.408 1.00 98.44 114 LYS A O 1
ATOM 913 N N . VAL A 1 115 ? 2.260 2.377 20.192 1.00 98.44 115 VAL A N 1
ATOM 914 C CA . VAL A 1 115 ? 3.563 1.826 19.786 1.00 98.44 115 VAL A CA 1
ATOM 915 C C . VAL A 1 115 ? 3.425 0.955 18.536 1.00 98.44 115 VAL A C 1
ATOM 917 O O . VAL A 1 115 ? 4.219 1.104 17.607 1.00 98.44 115 VAL A O 1
ATOM 920 N N . ALA A 1 116 ? 2.417 0.084 18.480 1.00 98.38 116 ALA A N 1
ATOM 921 C CA . ALA A 1 116 ? 2.162 -0.780 17.330 1.00 98.38 116 ALA A CA 1
ATOM 922 C C . ALA A 1 116 ? 1.869 0.032 16.059 1.00 98.38 116 ALA A C 1
ATOM 924 O O . ALA A 1 116 ? 2.475 -0.217 15.020 1.00 98.38 116 ALA A O 1
ATOM 925 N N . ALA A 1 117 ? 1.025 1.061 16.154 1.00 98.44 117 ALA A N 1
ATOM 926 C CA . ALA A 1 117 ? 0.693 1.950 15.048 1.00 98.44 117 ALA A CA 1
ATOM 927 C C . ALA A 1 117 ? 1.921 2.714 14.537 1.00 98.44 117 ALA A C 1
ATOM 929 O O . ALA A 1 117 ? 2.099 2.848 13.327 1.00 98.44 117 ALA A O 1
ATOM 930 N N . ARG A 1 118 ? 2.799 3.185 15.435 1.00 98.50 118 ARG A N 1
ATOM 931 C CA . ARG A 1 118 ? 4.065 3.815 15.035 1.00 98.50 118 ARG A CA 1
ATOM 932 C C . ARG A 1 118 ? 4.959 2.827 14.282 1.00 98.50 118 ARG A C 1
ATOM 934 O O . ARG A 1 118 ? 5.368 3.131 13.167 1.00 98.50 118 ARG A O 1
ATOM 941 N N . LYS A 1 119 ? 5.181 1.629 14.838 1.00 98.50 119 LYS A N 1
ATOM 942 C CA . LYS A 1 119 ? 5.981 0.572 14.192 1.00 98.50 119 LYS A CA 1
ATOM 943 C C . LYS A 1 119 ? 5.418 0.174 12.828 1.00 98.50 119 LYS A C 1
ATOM 945 O O . LYS A 1 119 ? 6.180 -0.039 11.892 1.00 98.50 119 LYS A O 1
ATOM 950 N N . PHE A 1 120 ? 4.095 0.084 12.702 1.00 98.44 120 PHE A N 1
ATOM 951 C CA . PHE A 1 120 ? 3.436 -0.220 11.435 1.00 98.44 120 PHE A CA 1
ATOM 952 C C . PHE A 1 120 ? 3.721 0.859 10.384 1.00 98.44 120 PHE A C 1
ATOM 954 O O . PHE A 1 120 ? 4.191 0.539 9.293 1.00 98.44 120 PHE A O 1
ATOM 961 N N . ARG A 1 121 ? 3.524 2.138 10.733 1.00 98.44 121 ARG A N 1
ATOM 962 C CA . ARG A 1 121 ? 3.812 3.269 9.836 1.00 98.44 121 ARG A CA 1
ATOM 963 C C . ARG A 1 121 ? 5.292 3.328 9.450 1.00 98.44 121 ARG A C 1
ATOM 965 O O . ARG A 1 121 ? 5.61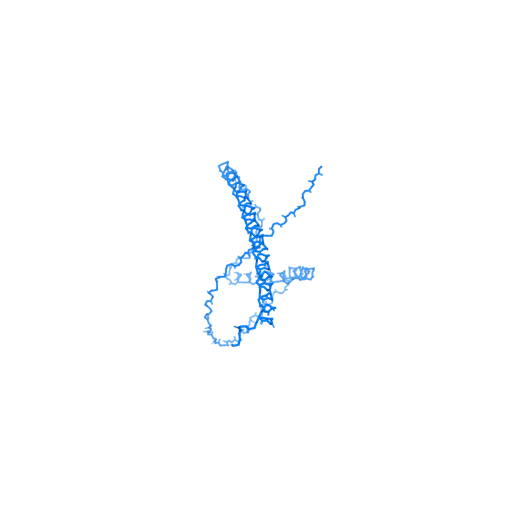0 3.545 8.285 1.00 98.44 121 ARG A O 1
ATOM 972 N N . GLU A 1 122 ? 6.198 3.096 10.399 1.00 98.31 122 GLU A N 1
ATOM 973 C CA . GLU A 1 122 ? 7.642 3.021 10.139 1.00 98.31 122 GLU A CA 1
ATOM 974 C C . GLU A 1 122 ? 7.990 1.865 9.195 1.00 98.31 122 GLU A C 1
ATOM 976 O O . GLU A 1 122 ? 8.739 2.063 8.238 1.00 98.31 122 GLU A O 1
ATOM 981 N N . LYS A 1 123 ? 7.411 0.675 9.408 1.00 98.31 123 LYS A N 1
ATOM 982 C CA . LYS A 1 123 ? 7.606 -0.490 8.534 1.00 98.31 123 LYS A CA 1
ATOM 983 C C . LYS A 1 123 ? 7.108 -0.209 7.118 1.00 98.31 123 LYS A C 1
ATOM 985 O O . LYS A 1 123 ? 7.822 -0.510 6.165 1.00 98.31 123 LYS A O 1
ATOM 990 N N . GLN A 1 124 ? 5.926 0.390 6.983 1.00 98.25 124 GLN A N 1
ATOM 991 C CA . GLN A 1 124 ? 5.352 0.757 5.690 1.00 98.25 124 GLN A CA 1
ATOM 992 C C . GLN A 1 124 ? 6.228 1.783 4.963 1.00 98.25 124 GLN A C 1
ATOM 994 O O . GLN A 1 124 ? 6.563 1.586 3.797 1.00 98.25 124 GLN A O 1
ATOM 999 N N . LYS A 1 125 ? 6.675 2.833 5.668 1.00 98.38 125 LYS A N 1
ATOM 1000 C CA . LYS A 1 125 ? 7.594 3.835 5.113 1.00 98.38 125 LYS A CA 1
ATOM 1001 C C . LYS A 1 125 ? 8.903 3.193 4.659 1.00 98.38 125 LYS A C 1
ATOM 1003 O O . LYS A 1 125 ? 9.332 3.434 3.537 1.00 98.38 125 LYS A O 1
ATOM 1008 N N . ARG A 1 126 ? 9.518 2.353 5.500 1.00 98.12 126 ARG A N 1
ATOM 1009 C CA . ARG A 1 126 ? 10.776 1.670 5.172 1.00 98.12 126 ARG A CA 1
ATOM 1010 C C . ARG A 1 126 ? 10.628 0.796 3.930 1.00 98.12 126 ARG A C 1
ATOM 1012 O O . ARG A 1 126 ? 11.460 0.893 3.035 1.00 98.12 126 ARG A O 1
ATOM 1019 N N . HIS A 1 127 ? 9.559 0.009 3.852 1.00 98.19 127 HIS A N 1
ATOM 1020 C CA . HIS A 1 127 ? 9.297 -0.837 2.693 1.00 98.19 127 HIS A CA 1
ATOM 1021 C C . HIS A 1 127 ? 9.145 -0.015 1.406 1.00 98.19 127 HIS A C 1
ATOM 1023 O O . HIS A 1 127 ? 9.789 -0.325 0.407 1.00 98.19 127 HIS A O 1
ATOM 1029 N N . GLY A 1 128 ? 8.388 1.087 1.456 1.00 97.94 128 GLY A N 1
ATOM 1030 C CA . GLY A 1 128 ? 8.276 2.013 0.327 1.00 97.94 128 GLY A CA 1
ATOM 1031 C C . GLY A 1 128 ? 9.630 2.590 -0.097 1.00 97.94 128 GLY A C 1
ATOM 1032 O O . GLY A 1 128 ? 9.967 2.570 -1.277 1.00 97.94 128 GLY A O 1
ATOM 1033 N N . THR A 1 129 ? 10.454 3.030 0.862 1.00 98.12 129 THR A N 1
ATOM 1034 C CA . THR A 1 129 ? 11.793 3.565 0.553 1.00 98.12 129 THR A CA 1
ATOM 1035 C C . THR A 1 129 ? 12.744 2.513 -0.015 1.00 98.12 129 THR A C 1
ATOM 1037 O O . THR A 1 129 ? 13.559 2.828 -0.875 1.00 98.12 129 THR A O 1
ATOM 1040 N N . GLU A 1 130 ? 12.660 1.268 0.450 1.00 98.38 130 GLU A N 1
ATOM 1041 C CA . GLU A 1 130 ? 13.483 0.164 -0.047 1.00 98.38 130 GLU A CA 1
ATOM 1042 C C . GLU A 1 130 ? 13.105 -0.196 -1.486 1.00 98.38 130 GLU A C 1
ATOM 1044 O O . GLU A 1 130 ? 13.979 -0.307 -2.347 1.00 98.38 130 GLU A O 1
ATOM 1049 N N . LEU A 1 131 ? 11.803 -0.286 -1.769 1.00 98.38 131 LEU A N 1
ATOM 1050 C CA . LEU A 1 131 ? 11.298 -0.549 -3.111 1.00 98.38 131 LEU A CA 1
ATOM 1051 C C . LEU A 1 131 ? 11.686 0.567 -4.090 1.00 98.38 131 LEU A C 1
ATOM 1053 O O . LEU A 1 131 ? 12.134 0.282 -5.201 1.00 98.38 131 LEU A O 1
ATOM 1057 N N . GLN A 1 132 ? 11.587 1.830 -3.667 1.00 98.38 132 GLN A N 1
ATOM 1058 C CA . GLN A 1 132 ? 12.010 2.972 -4.475 1.00 98.38 132 GLN A CA 1
ATOM 1059 C C . GLN A 1 132 ? 13.510 2.919 -4.789 1.00 98.38 132 GLN A C 1
ATOM 1061 O O . GLN A 1 132 ? 13.893 3.063 -5.947 1.00 98.38 132 GLN A O 1
ATOM 1066 N N . LYS A 1 133 ? 14.362 2.656 -3.788 1.00 98.50 133 LYS A N 1
ATOM 1067 C CA . LYS A 1 133 ? 15.814 2.516 -3.998 1.00 98.50 133 LYS A CA 1
ATOM 1068 C C . LYS A 1 133 ? 16.141 1.390 -4.976 1.00 98.50 133 LYS A C 1
ATOM 1070 O O . LYS A 1 133 ? 16.973 1.572 -5.858 1.00 98.50 133 LYS A O 1
ATOM 1075 N N . LYS A 1 134 ? 15.475 0.239 -4.840 1.00 98.44 134 LYS A N 1
ATOM 1076 C CA . LYS A 1 134 ? 15.660 -0.895 -5.753 1.00 98.44 134 LYS A CA 1
ATOM 1077 C C . LYS A 1 134 ? 15.236 -0.544 -7.179 1.00 98.44 134 LYS A C 1
ATOM 1079 O O . LYS A 1 134 ? 15.939 -0.899 -8.116 1.00 98.44 134 LYS A O 1
ATOM 1084 N N . THR A 1 135 ? 14.126 0.174 -7.330 1.00 98.50 135 THR A N 1
ATOM 1085 C CA . THR A 1 135 ? 13.636 0.643 -8.634 1.00 98.50 135 THR A CA 1
ATOM 1086 C C . THR A 1 135 ? 14.657 1.569 -9.289 1.00 98.50 135 THR A C 1
ATOM 1088 O O . THR A 1 135 ? 15.099 1.289 -10.396 1.00 98.50 135 THR A O 1
ATOM 1091 N N . GLN A 1 136 ? 15.133 2.582 -8.562 1.00 98.50 136 GLN A N 1
ATOM 1092 C CA . GLN A 1 136 ? 16.142 3.522 -9.059 1.00 98.50 136 GLN A CA 1
ATOM 1093 C C . GLN A 1 136 ? 17.449 2.828 -9.462 1.00 98.50 136 GLN A C 1
ATOM 1095 O O . GLN A 1 136 ? 18.032 3.165 -10.488 1.00 98.50 136 GLN A O 1
ATOM 1100 N N . LEU A 1 137 ? 17.903 1.842 -8.680 1.00 98.44 137 LEU A N 1
ATOM 1101 C CA . LEU A 1 137 ? 19.100 1.063 -9.002 1.00 98.44 137 LEU A CA 1
ATOM 1102 C C . LEU A 1 137 ? 18.915 0.221 -10.270 1.00 98.44 137 LEU A C 1
ATOM 1104 O O . LEU A 1 137 ? 19.824 0.121 -11.091 1.00 98.44 137 LEU A O 1
ATOM 1108 N N . LEU A 1 138 ? 17.753 -0.408 -10.432 1.00 98.62 138 LEU A N 1
ATOM 1109 C CA . LEU A 1 138 ? 17.461 -1.197 -11.626 1.00 98.62 138 LEU A CA 1
ATOM 1110 C C . LEU A 1 138 ? 17.355 -0.302 -12.860 1.00 98.62 138 LEU A C 1
ATOM 1112 O O . LEU A 1 138 ? 17.894 -0.656 -13.903 1.00 98.62 138 LEU A O 1
ATOM 1116 N N . GLU A 1 139 ? 16.720 0.862 -12.741 1.00 98.56 139 GLU A N 1
ATOM 1117 C CA . GLU A 1 139 ? 16.628 1.852 -13.814 1.00 98.56 139 GLU A CA 1
ATOM 1118 C C . GLU A 1 139 ? 18.008 2.372 -14.223 1.00 98.56 139 GLU A C 1
ATOM 1120 O O . GLU A 1 139 ? 18.321 2.378 -15.412 1.00 98.56 139 GLU A O 1
ATOM 1125 N N . SER A 1 140 ? 18.861 2.746 -13.264 1.00 98.50 140 SER A N 1
ATOM 1126 C CA . SER A 1 140 ? 20.220 3.219 -13.557 1.00 98.50 140 SER A CA 1
ATOM 1127 C C . SER A 1 140 ? 21.094 2.132 -14.186 1.00 98.50 140 SER A C 1
ATOM 1129 O O . SER A 1 140 ? 21.829 2.389 -15.136 1.00 98.50 140 SER A O 1
ATOM 1131 N N . THR A 1 141 ? 20.973 0.891 -13.713 1.00 98.50 141 THR A N 1
ATOM 1132 C CA . THR A 1 141 ? 21.688 -0.249 -14.301 1.00 98.50 141 THR A CA 1
ATOM 1133 C C . THR A 1 141 ? 21.186 -0.535 -15.715 1.00 98.50 141 THR A C 1
ATOM 1135 O O . THR A 1 141 ? 21.968 -0.800 -16.623 1.00 98.50 141 THR A O 1
ATOM 1138 N N . ASN A 1 142 ? 19.873 -0.454 -15.937 1.00 98.50 142 ASN A N 1
ATOM 1139 C CA . ASN A 1 142 ? 19.278 -0.694 -17.244 1.00 98.50 142 ASN A CA 1
ATOM 1140 C C . ASN A 1 142 ? 19.706 0.362 -18.267 1.00 98.50 142 ASN A C 1
ATOM 1142 O O . ASN A 1 142 ? 20.043 0.008 -19.396 1.00 98.50 142 ASN A O 1
ATOM 1146 N N . THR A 1 143 ? 19.722 1.642 -17.882 1.00 98.56 143 THR A N 1
ATOM 1147 C CA . THR A 1 143 ? 20.191 2.718 -18.765 1.00 98.56 143 THR A CA 1
ATOM 1148 C C . THR A 1 143 ? 21.670 2.561 -19.094 1.00 98.56 143 THR A C 1
ATOM 1150 O O . THR A 1 143 ? 22.031 2.672 -20.264 1.00 98.56 143 THR A O 1
ATOM 1153 N N . PHE A 1 144 ? 22.501 2.216 -18.108 1.00 98.56 144 PHE A N 1
ATOM 1154 C CA . PHE A 1 144 ? 23.915 1.909 -18.320 1.00 98.56 144 PHE A CA 1
ATOM 1155 C C . PHE A 1 144 ? 24.109 0.773 -19.337 1.00 98.56 144 PHE A C 1
ATOM 1157 O O . PHE A 1 144 ? 24.740 0.978 -20.371 1.00 98.56 144 PHE A O 1
ATOM 1164 N N . LEU A 1 145 ? 23.477 -0.384 -19.114 1.00 98.62 145 LEU A N 1
ATOM 1165 C CA . LEU A 1 145 ? 23.606 -1.544 -20.003 1.00 98.62 145 LEU A CA 1
ATOM 1166 C C . LEU A 1 145 ? 23.075 -1.269 -21.415 1.00 98.62 145 LEU A C 1
ATOM 1168 O O . LEU A 1 145 ? 23.652 -1.720 -22.401 1.00 98.62 145 LEU A O 1
ATOM 1172 N N . ARG A 1 146 ? 21.976 -0.516 -21.545 1.00 98.50 146 ARG A N 1
ATOM 1173 C CA . ARG A 1 146 ? 21.445 -0.115 -22.859 1.00 98.50 146 ARG A CA 1
ATOM 1174 C C . ARG A 1 146 ? 22.420 0.770 -23.623 1.00 98.50 146 ARG A C 1
ATOM 1176 O O . ARG A 1 146 ? 22.537 0.613 -24.838 1.00 98.50 146 ARG A O 1
ATOM 1183 N N . ASN A 1 147 ? 23.094 1.684 -22.929 1.00 98.62 147 ASN A N 1
ATOM 1184 C CA . ASN A 1 147 ? 24.125 2.513 -23.536 1.00 98.62 147 ASN A CA 1
ATOM 1185 C C . ASN A 1 147 ? 25.306 1.651 -23.971 1.00 98.62 147 ASN A C 1
ATOM 1187 O O . ASN A 1 147 ? 25.702 1.737 -25.123 1.00 98.62 147 ASN A O 1
ATOM 1191 N N . GLU A 1 148 ? 25.791 0.753 -23.117 1.00 98.62 148 GLU A N 1
ATOM 1192 C CA . GLU A 1 148 ? 26.910 -0.129 -23.455 1.00 98.62 148 GLU A CA 1
ATOM 1193 C C . GLU A 1 148 ? 26.610 -1.025 -24.666 1.00 98.62 148 GLU A C 1
ATOM 1195 O O . GLU A 1 148 ? 27.409 -1.103 -25.595 1.00 98.62 148 GLU A O 1
ATOM 1200 N N . ILE A 1 149 ? 25.402 -1.594 -24.749 1.00 98.62 149 ILE A N 1
ATOM 1201 C CA . ILE A 1 149 ? 24.947 -2.326 -25.944 1.00 98.62 149 ILE A CA 1
ATOM 1202 C C . ILE A 1 149 ? 24.983 -1.435 -27.191 1.00 98.62 149 ILE A C 1
ATOM 1204 O O . ILE A 1 149 ? 25.359 -1.890 -28.271 1.00 98.62 149 ILE A O 1
ATOM 1208 N N . LYS A 1 150 ? 24.547 -0.177 -27.074 1.00 98.62 150 LYS A N 1
ATOM 1209 C CA . LYS A 1 150 ? 24.546 0.769 -28.192 1.00 98.62 150 LYS A CA 1
ATOM 1210 C C . LYS A 1 150 ? 25.970 1.112 -28.633 1.00 98.62 150 LYS A C 1
ATOM 1212 O O . LYS A 1 150 ? 26.209 1.179 -29.837 1.00 98.62 150 LYS A O 1
ATOM 1217 N N . GLU A 1 151 ? 26.886 1.305 -27.686 1.00 98.56 151 GLU A N 1
ATOM 1218 C CA . GLU A 1 151 ? 28.294 1.572 -27.978 1.00 98.56 151 GLU A CA 1
ATOM 1219 C C . GLU A 1 151 ? 28.933 0.396 -28.719 1.00 98.56 151 GLU A C 1
ATOM 1221 O O . GLU A 1 151 ? 29.435 0.573 -29.828 1.00 98.56 151 GLU A O 1
ATOM 1226 N N . LEU A 1 152 ? 28.788 -0.815 -28.175 1.00 98.69 152 LEU A N 1
ATOM 1227 C CA . LEU A 1 152 ? 29.334 -2.038 -28.764 1.00 98.69 152 LEU A CA 1
ATOM 1228 C C . LEU A 1 152 ? 28.783 -2.312 -30.165 1.00 98.69 152 LEU A C 1
ATOM 1230 O O . LEU A 1 152 ? 29.530 -2.690 -31.063 1.00 98.69 152 LEU A O 1
ATOM 1234 N N . LYS A 1 153 ? 27.480 -2.091 -30.388 1.00 98.56 153 LYS A N 1
ATOM 1235 C CA . LYS A 1 153 ? 26.885 -2.224 -31.727 1.00 98.56 153 LYS A CA 1
ATOM 1236 C C . LYS A 1 153 ? 27.498 -1.247 -32.720 1.00 98.56 153 LYS A C 1
ATOM 1238 O O . LYS A 1 153 ? 27.803 -1.632 -33.841 1.00 98.56 153 LYS A O 1
ATOM 1243 N N . ARG A 1 154 ? 27.715 0.002 -32.309 1.00 98.50 154 ARG A N 1
ATOM 1244 C CA . ARG A 1 154 ? 28.340 0.996 -33.183 1.00 98.50 154 ARG A CA 1
ATOM 1245 C C . ARG A 1 154 ? 29.775 0.612 -33.526 1.00 98.50 154 ARG A C 1
ATOM 1247 O O . ARG A 1 154 ? 30.159 0.730 -34.681 1.00 98.50 154 ARG A O 1
ATOM 1254 N N . GLU A 1 155 ? 30.558 0.180 -32.541 1.00 98.44 155 GLU A N 1
ATOM 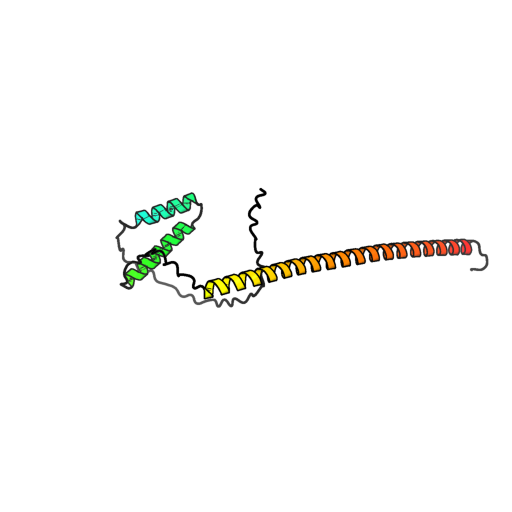1255 C CA . GLU A 1 155 ? 31.939 -0.265 -32.760 1.00 98.44 155 GLU A CA 1
ATOM 1256 C C . GLU A 1 155 ? 31.991 -1.451 -33.720 1.00 98.44 155 GLU A C 1
ATOM 1258 O O . GLU A 1 155 ? 32.749 -1.433 -34.688 1.00 98.44 155 GLU A O 1
ATOM 1263 N N . HIS A 1 156 ? 31.125 -2.439 -33.503 1.00 98.31 156 HIS A N 1
ATOM 1264 C CA . HIS A 1 156 ? 30.963 -3.577 -34.396 1.00 98.31 156 HIS A CA 1
ATOM 1265 C C . HIS A 1 156 ? 30.645 -3.144 -35.835 1.00 98.31 156 HIS A C 1
ATOM 1267 O O . HIS A 1 156 ? 31.315 -3.582 -36.769 1.00 98.31 156 HIS A O 1
ATOM 1273 N N . ASP A 1 157 ? 29.673 -2.250 -36.024 1.00 98.38 157 ASP A N 1
ATOM 1274 C CA . ASP A 1 157 ? 29.273 -1.781 -37.354 1.00 98.38 157 ASP A CA 1
ATOM 1275 C C . ASP A 1 157 ? 30.393 -0.984 -38.046 1.00 98.38 157 ASP A C 1
ATOM 1277 O O . ASP A 1 157 ? 30.590 -1.109 -39.257 1.00 98.38 157 ASP A O 1
ATOM 1281 N N . ILE A 1 158 ? 31.170 -0.200 -37.286 1.00 98.25 158 ILE A N 1
ATOM 1282 C CA . ILE A 1 158 ? 32.357 0.504 -37.794 1.00 98.25 158 ILE A CA 1
ATOM 1283 C C . ILE A 1 158 ? 33.406 -0.500 -38.280 1.00 98.25 158 ILE A C 1
ATOM 1285 O O . ILE A 1 158 ? 33.914 -0.353 -39.391 1.00 98.25 158 ILE A O 1
ATOM 1289 N N . LEU A 1 159 ? 33.719 -1.516 -37.473 1.00 97.94 159 LEU A N 1
ATOM 1290 C CA . LEU A 1 159 ? 34.717 -2.531 -37.815 1.00 97.94 159 LEU A CA 1
ATOM 1291 C C . LEU A 1 159 ? 34.292 -3.356 -39.032 1.00 97.94 159 LEU A C 1
ATOM 1293 O O . LEU A 1 159 ? 35.102 -3.582 -39.930 1.00 97.94 159 LEU A O 1
ATOM 1297 N N . LEU A 1 160 ? 33.021 -3.760 -39.105 1.00 97.31 160 LEU A N 1
ATOM 1298 C CA . LEU A 1 160 ? 32.487 -4.463 -40.271 1.00 97.31 160 LEU A CA 1
ATOM 1299 C C . LEU A 1 160 ? 32.581 -3.619 -41.536 1.00 97.31 160 LEU A C 1
ATOM 1301 O O . LEU A 1 160 ? 32.994 -4.129 -42.575 1.00 97.31 160 LEU A O 1
ATOM 1305 N N . LYS A 1 161 ? 32.239 -2.331 -41.449 1.00 96.94 161 LYS A N 1
ATOM 1306 C CA . LYS A 1 161 ? 32.364 -1.418 -42.583 1.00 96.94 161 LYS A CA 1
ATOM 1307 C C . LYS A 1 161 ? 33.817 -1.302 -43.043 1.00 96.94 161 LYS A C 1
ATOM 1309 O O . LYS A 1 161 ? 34.084 -1.462 -44.225 1.00 96.94 161 LYS A O 1
ATOM 1314 N N . GLN A 1 162 ? 34.755 -1.090 -42.120 1.00 96.00 162 GLN A N 1
ATOM 1315 C CA . GLN A 1 162 ? 36.185 -1.015 -42.444 1.00 96.00 162 GLN A CA 1
ATOM 1316 C C . GLN A 1 162 ? 36.696 -2.301 -43.102 1.00 96.00 162 GLN A C 1
ATOM 1318 O O . GLN A 1 162 ? 37.459 -2.247 -44.067 1.00 96.00 162 GLN A O 1
ATOM 1323 N N . LEU A 1 163 ? 36.258 -3.458 -42.602 1.00 94.88 163 LEU A N 1
ATOM 1324 C CA . LEU A 1 163 ? 36.596 -4.748 -43.190 1.00 94.88 163 LEU A CA 1
ATOM 1325 C C . LEU A 1 163 ? 36.020 -4.881 -44.605 1.00 94.88 163 LEU A C 1
ATOM 1327 O O . LEU A 1 163 ? 36.739 -5.273 -45.519 1.00 94.88 163 LEU A O 1
ATOM 1331 N N . GLN A 1 164 ? 34.749 -4.532 -44.803 1.00 93.38 164 GLN A N 1
ATOM 1332 C CA . GLN A 1 164 ? 34.096 -4.572 -46.111 1.00 93.38 164 GLN A CA 1
ATOM 1333 C C . GLN A 1 164 ? 34.785 -3.641 -47.119 1.00 93.38 164 GLN A C 1
ATOM 1335 O O . GLN A 1 164 ? 35.049 -4.051 -48.251 1.00 93.38 164 GLN A O 1
ATOM 1340 N N . ASP A 1 165 ? 35.127 -2.425 -46.694 1.00 92.44 165 ASP A N 1
ATOM 1341 C CA . ASP A 1 165 ? 35.859 -1.452 -47.503 1.00 92.44 165 ASP A CA 1
ATOM 1342 C C . ASP A 1 165 ? 37.220 -2.034 -47.932 1.00 92.44 165 ASP A C 1
ATOM 1344 O O . ASP A 1 165 ? 37.560 -2.006 -49.115 1.00 92.44 165 ASP A O 1
ATOM 1348 N N . HIS A 1 166 ? 37.965 -2.661 -47.014 1.00 92.25 166 HIS A N 1
ATOM 1349 C CA . HIS A 1 166 ? 39.230 -3.330 -47.337 1.00 92.25 166 HIS A CA 1
ATOM 1350 C C . HIS A 1 166 ? 39.051 -4.494 -48.326 1.00 92.25 166 HIS A C 1
ATOM 1352 O O . HIS A 1 166 ? 39.798 -4.599 -49.300 1.00 92.25 166 HIS A O 1
ATOM 1358 N N . MET A 1 167 ? 38.050 -5.354 -48.114 1.00 90.44 167 MET A N 1
ATOM 1359 C CA . MET A 1 167 ? 37.762 -6.493 -48.997 1.00 90.44 167 MET A CA 1
ATOM 1360 C C . MET A 1 167 ? 37.426 -6.057 -50.427 1.00 90.44 167 MET A C 1
ATOM 1362 O O . MET A 1 167 ? 37.744 -6.774 -51.370 1.00 90.44 167 MET A O 1
ATOM 1366 N N . SER A 1 168 ? 36.841 -4.868 -50.606 1.00 86.31 168 SER A N 1
ATOM 1367 C CA . SER A 1 168 ? 36.523 -4.326 -51.934 1.00 86.31 168 SER A CA 1
ATOM 1368 C C . SER A 1 168 ? 37.749 -3.882 -52.748 1.00 86.31 168 SER A C 1
ATOM 1370 O O . SER A 1 168 ? 37.671 -3.794 -53.972 1.00 86.31 168 SER A O 1
ATOM 1372 N N . VAL A 1 169 ? 38.884 -3.625 -52.087 1.00 87.50 169 VAL A N 1
ATOM 1373 C CA . VAL A 1 169 ? 40.128 -3.143 -52.717 1.00 87.50 169 VAL A CA 1
ATOM 1374 C C . VAL A 1 169 ? 41.221 -4.222 -52.721 1.00 87.50 169 VAL A C 1
ATOM 1376 O O . VAL A 1 169 ? 42.171 -4.144 -53.499 1.00 87.50 169 VAL A O 1
ATOM 1379 N N . CYS A 1 170 ? 41.110 -5.245 -51.869 1.00 81.44 170 CYS A N 1
ATOM 1380 C CA . CYS A 1 170 ? 42.150 -6.252 -51.693 1.00 81.44 170 CYS A CA 1
ATOM 1381 C C . CYS A 1 170 ? 42.124 -7.328 -52.806 1.00 81.44 170 CYS A C 1
ATOM 1383 O O . CYS A 1 170 ? 41.141 -8.063 -52.929 1.00 81.44 170 CYS A O 1
ATOM 1385 N N . PRO A 1 171 ? 43.216 -7.510 -53.575 1.00 68.75 171 PRO A N 1
ATOM 1386 C CA . PRO A 1 171 ? 43.250 -8.392 -54.748 1.00 68.75 171 PRO A CA 1
ATOM 1387 C C . PRO A 1 171 ? 43.333 -9.902 -54.440 1.00 68.75 171 PRO A C 1
ATOM 1389 O O . PRO A 1 171 ? 43.494 -10.691 -55.366 1.00 68.75 171 PRO A O 1
ATOM 1392 N N . HIS A 1 172 ? 43.264 -10.330 -53.174 1.00 63.03 172 HIS A N 1
ATOM 1393 C CA . HIS A 1 172 ? 43.592 -11.706 -52.757 1.00 63.03 172 HIS A CA 1
ATOM 1394 C C . HIS A 1 172 ? 42.432 -12.478 -52.098 1.00 63.03 172 HIS A C 1
ATOM 1396 O O . HIS A 1 172 ? 42.680 -13.398 -51.326 1.00 63.03 172 HIS A O 1
ATOM 1402 N N . SER A 1 173 ? 41.174 -12.094 -52.352 1.00 57.44 173 SER A N 1
ATOM 1403 C CA . SER A 1 173 ? 40.000 -12.685 -51.679 1.00 57.44 173 SER A CA 1
ATOM 1404 C C . SER A 1 173 ? 38.938 -13.333 -52.587 1.00 57.44 173 SER A C 1
ATOM 1406 O O . SER A 1 173 ? 37.818 -13.552 -52.127 1.00 57.44 173 SER A O 1
ATOM 1408 N N . GLN A 1 174 ? 39.275 -13.668 -53.840 1.00 51.06 174 GLN A N 1
ATOM 1409 C CA . GLN A 1 174 ? 38.465 -14.586 -54.663 1.00 51.06 174 GLN A CA 1
ATOM 1410 C C . GLN A 1 174 ? 38.954 -16.025 -54.532 1.00 51.06 174 GLN A C 1
ATOM 1412 O O . GLN A 1 174 ? 40.190 -16.220 -54.570 1.00 51.06 174 GLN A O 1
#

Foldseek 3Di:
DDDDPDDPPPPPPDDDDDDDDDDDDDDDDDDDPDDDPPPPPPPPLPPQQVVLVVVCVVVVHCVSNVVSVVLVVVQVVCVVVVHDGDDDPPDPPPDPDQPVVNVVVVVVVVVVVVVVVVVVVVVVVVVVVVVVVVVVVVVVVVVVVVVVVVVVVVVVVVVVVVVVVCVVVDPPDD

Radius of gyration: 39.74 Å; chains: 1; bounding box: 106×57×93 Å